Protein AF-A0A543JQ72-F1 (afdb_monomer_lite)

Organism: NCBI:txid571190

Foldseek 3Di:
DDPDPDPPDQDLVVLLVCLVVLNQADALVVLVVVLVVLVVVLVVLVVLVVVLVVLVVCPVVVDPPDDVVSVVVNVVSVVVCVVQVPPSVVSNVRSVSSSNSSVSNNVRDDDPDD

Sequence (114 aa):
MADGPTPERFAGDLVLGLAAKGWLVVEPEEAARVVAELERTLEAVRSRAHRIEVSRRLRDAAGDDIRPDVDRLVVDAVFDGQVMSGSWERALVELPKYIEAFRLAARNPPPREP

pLDDT: mean 74.08, std 17.16, range [39.53, 95.44]

Radius of gyration: 19.8 Å; chains: 1; bounding box: 52×39×56 Å

Secondary structure (DSSP, 8-state):
-----------HHHHHHHHHTT-----HHHHHHHHHHHHHHHHHHHHHHHHHHHHHHHHHHHTT---HHHHHHHHHHHHHHHTSTTHHHHHHHHHHHHHHHHHHHTTSPPP---

Structure (mmCIF, N/CA/C/O backbone):
data_AF-A0A543JQ72-F1
#
_entry.id   AF-A0A543JQ72-F1
#
loop_
_atom_site.group_PDB
_atom_site.id
_atom_site.type_symbol
_atom_site.label_atom_id
_atom_site.label_alt_id
_atom_site.label_comp_id
_atom_site.label_asym_id
_atom_site.label_entity_id
_atom_site.label_seq_id
_atom_site.pdbx_PDB_ins_code
_atom_site.Cartn_x
_atom_site.Cartn_y
_atom_site.Cartn_z
_atom_site.occupancy
_atom_site.B_iso_or_equiv
_atom_site.auth_seq_id
_atom_site.auth_comp_id
_atom_site.auth_asym_id
_atom_site.auth_atom_id
_atom_site.pdbx_PDB_model_num
ATOM 1 N N . MET A 1 1 ? 11.871 -32.912 7.145 1.00 45.19 1 MET A N 1
ATOM 2 C CA . MET A 1 1 ? 13.147 -32.357 6.643 1.00 45.19 1 MET A CA 1
ATOM 3 C C . MET A 1 1 ? 12.922 -32.052 5.164 1.00 45.19 1 MET A C 1
ATOM 5 O O . MET A 1 1 ? 12.729 -32.999 4.424 1.00 45.19 1 MET A O 1
ATOM 9 N N . ALA A 1 2 ? 12.771 -30.826 4.675 1.00 40.53 2 ALA A N 1
ATOM 10 C CA . ALA A 1 2 ? 13.193 -29.527 5.175 1.00 40.53 2 ALA A CA 1
ATOM 11 C C . ALA A 1 2 ? 12.075 -28.489 4.967 1.00 40.53 2 ALA A C 1
ATOM 13 O O . ALA A 1 2 ? 11.596 -28.317 3.850 1.00 40.53 2 ALA A O 1
ATOM 14 N N . ASP A 1 3 ? 11.687 -27.818 6.048 1.00 42.62 3 ASP A N 1
ATOM 15 C CA . ASP A 1 3 ? 10.903 -26.586 6.004 1.00 42.62 3 ASP A CA 1
ATOM 16 C C . ASP A 1 3 ? 11.938 -25.454 5.936 1.00 42.62 3 ASP A C 1
ATOM 18 O O . ASP A 1 3 ? 12.463 -24.992 6.949 1.00 42.62 3 ASP A O 1
ATOM 22 N N . GLY A 1 4 ? 12.402 -25.155 4.720 1.00 39.53 4 GLY A N 1
ATOM 23 C CA . GLY A 1 4 ? 13.237 -23.976 4.492 1.00 39.53 4 GLY A CA 1
ATOM 24 C C . GLY A 1 4 ? 12.381 -22.725 4.701 1.00 39.53 4 GLY A C 1
ATOM 25 O O . GLY A 1 4 ? 11.189 -22.784 4.402 1.00 39.53 4 GLY A O 1
ATOM 26 N N . PRO A 1 5 ? 12.937 -21.602 5.193 1.00 41.78 5 PRO A N 1
ATOM 27 C CA . PRO A 1 5 ? 12.162 -20.382 5.370 1.00 41.78 5 PRO A CA 1
ATOM 28 C C . PRO A 1 5 ? 11.560 -20.005 4.016 1.00 41.78 5 PRO A C 1
ATOM 30 O O . PRO A 1 5 ? 12.283 -19.655 3.081 1.00 41.78 5 PRO A O 1
ATOM 33 N N . THR A 1 6 ? 10.239 -20.147 3.875 1.00 51.41 6 THR A N 1
ATOM 34 C CA . THR A 1 6 ? 9.532 -19.650 2.697 1.00 51.41 6 THR A CA 1
ATOM 35 C C . THR A 1 6 ? 9.877 -18.171 2.590 1.00 51.41 6 THR A C 1
ATOM 37 O O . THR A 1 6 ? 9.630 -17.466 3.571 1.00 51.41 6 THR A O 1
ATOM 40 N N . PRO A 1 7 ? 10.461 -17.694 1.473 1.00 49.88 7 PRO A N 1
ATOM 41 C CA . PRO A 1 7 ? 10.790 -16.282 1.322 1.00 49.88 7 PRO A CA 1
ATOM 42 C C . PRO A 1 7 ? 9.521 -15.498 1.627 1.00 49.88 7 PRO A C 1
ATOM 44 O O . PRO A 1 7 ? 8.496 -15.763 0.992 1.00 49.88 7 PRO A O 1
ATOM 47 N N . GLU A 1 8 ? 9.573 -14.657 2.664 1.00 55.47 8 GLU A N 1
ATOM 48 C CA . GLU A 1 8 ? 8.417 -13.991 3.264 1.00 55.47 8 GLU A CA 1
ATOM 49 C C . GLU A 1 8 ? 7.534 -13.418 2.158 1.00 55.47 8 GLU A C 1
ATOM 51 O O . GLU A 1 8 ? 7.875 -12.465 1.455 1.00 55.47 8 GLU A O 1
ATOM 56 N N . ARG A 1 9 ? 6.423 -14.108 1.897 1.00 63.62 9 ARG A N 1
ATOM 57 C CA . ARG A 1 9 ? 5.566 -13.798 0.762 1.00 63.62 9 ARG A CA 1
ATOM 58 C C . ARG A 1 9 ? 4.782 -12.554 1.139 1.00 63.62 9 ARG A C 1
ATOM 60 O O . ARG A 1 9 ? 4.103 -12.551 2.162 1.00 63.62 9 ARG A O 1
ATOM 67 N N . PHE A 1 10 ? 4.816 -11.535 0.285 1.00 63.72 10 PHE A N 1
ATOM 68 C CA . PHE A 1 10 ? 3.885 -10.421 0.410 1.00 63.72 10 PHE A CA 1
ATOM 69 C C . PHE A 1 10 ? 2.440 -10.946 0.484 1.00 63.72 10 PHE A C 1
ATOM 71 O O . PHE A 1 10 ? 2.029 -11.785 -0.328 1.00 63.72 10 PHE A O 1
ATOM 78 N N . ALA A 1 11 ? 1.715 -10.455 1.483 1.00 82.38 11 ALA A N 1
ATOM 79 C CA . ALA A 1 11 ? 0.388 -10.877 1.918 1.00 82.38 11 ALA A CA 1
ATOM 80 C C . ALA A 1 11 ? -0.559 -9.670 2.068 1.00 82.38 11 ALA A C 1
ATOM 82 O O . ALA A 1 11 ? -1.429 -9.657 2.940 1.00 82.38 11 ALA A O 1
ATOM 83 N N . GLY A 1 12 ? -0.393 -8.638 1.238 1.00 82.06 12 GLY A N 1
ATOM 84 C CA . GLY A 1 12 ? -1.172 -7.405 1.302 1.00 82.06 12 GLY A CA 1
ATOM 85 C C . GLY A 1 12 ? -2.673 -7.647 1.161 1.00 82.06 12 GLY A C 1
ATOM 86 O O . GLY A 1 12 ? -3.446 -7.047 1.898 1.00 82.06 12 GLY A O 1
ATOM 87 N N . ASP A 1 13 ? -3.094 -8.585 0.305 1.00 86.94 13 ASP A N 1
ATOM 88 C CA . ASP A 1 13 ? -4.517 -8.935 0.146 1.00 86.94 13 ASP A CA 1
ATOM 89 C C . ASP A 1 13 ? -5.120 -9.542 1.421 1.00 86.94 13 ASP A C 1
ATOM 91 O O . ASP A 1 13 ? -6.268 -9.257 1.769 1.00 86.94 13 ASP A O 1
ATOM 95 N N . LEU A 1 14 ? -4.341 -10.348 2.153 1.00 87.62 14 LEU A N 1
ATOM 96 C CA . LEU A 1 14 ? -4.774 -10.915 3.428 1.00 87.62 14 LEU A CA 1
ATOM 97 C C . LEU A 1 14 ? -4.933 -9.810 4.473 1.00 87.62 14 LEU A C 1
ATOM 99 O O . LEU A 1 14 ? -5.987 -9.707 5.097 1.00 87.62 14 LEU A O 1
ATOM 103 N N . VAL A 1 15 ? -3.905 -8.977 4.650 1.00 86.44 15 VAL A N 1
ATOM 104 C CA . VAL A 1 15 ? -3.904 -7.923 5.676 1.00 86.44 15 VAL A CA 1
ATOM 105 C C . VAL A 1 15 ? -4.992 -6.885 5.393 1.00 86.44 15 VAL A C 1
ATOM 107 O O . VAL A 1 15 ? -5.742 -6.518 6.298 1.00 86.44 15 VAL A O 1
ATOM 110 N N . LEU A 1 16 ? -5.162 -6.491 4.130 1.00 88.62 16 LEU A N 1
ATOM 111 C CA . LEU A 1 16 ? -6.252 -5.618 3.703 1.00 88.62 16 LEU A CA 1
ATOM 112 C C . LEU A 1 16 ? -7.623 -6.257 3.949 1.00 88.62 16 LEU A C 1
ATOM 114 O O . LEU A 1 16 ? -8.525 -5.596 4.461 1.00 88.62 16 LEU A O 1
ATOM 118 N N . GLY A 1 17 ? -7.774 -7.549 3.649 1.00 87.19 17 GLY A N 1
ATOM 119 C CA . GLY A 1 17 ? -9.003 -8.293 3.914 1.00 87.19 17 GLY A CA 1
ATOM 120 C C . GLY A 1 17 ? -9.356 -8.371 5.402 1.00 87.19 17 GLY A C 1
ATOM 121 O O . GLY A 1 17 ? -10.530 -8.261 5.753 1.00 87.19 17 GLY A O 1
ATOM 122 N N . LEU A 1 18 ? -8.365 -8.524 6.285 1.00 88.75 18 LEU A N 1
ATOM 123 C CA . LEU A 1 18 ? -8.567 -8.502 7.739 1.00 88.75 18 LEU A CA 1
ATOM 124 C C . LEU A 1 18 ? -8.999 -7.115 8.226 1.00 88.75 18 LEU A C 1
ATOM 126 O O . LEU A 1 18 ? -9.958 -7.006 8.991 1.00 88.75 18 LEU A O 1
ATOM 130 N N . ALA A 1 19 ? -8.343 -6.058 7.746 1.00 89.88 19 ALA A N 1
ATOM 131 C CA . ALA A 1 19 ? -8.692 -4.683 8.091 1.00 89.88 19 ALA A CA 1
ATOM 132 C C . ALA A 1 19 ? -10.099 -4.305 7.617 1.00 89.88 19 ALA A C 1
ATOM 134 O O . ALA A 1 19 ? -10.876 -3.748 8.390 1.00 89.88 19 ALA A O 1
ATOM 135 N N . ALA A 1 20 ? -10.459 -4.676 6.386 1.00 89.19 20 ALA A N 1
ATOM 136 C CA . ALA A 1 20 ? -11.785 -4.435 5.824 1.00 89.19 20 ALA A CA 1
ATOM 137 C C . ALA A 1 20 ? -12.902 -5.169 6.585 1.00 89.19 20 ALA A C 1
ATOM 139 O O . ALA A 1 20 ? -14.025 -4.678 6.656 1.00 89.19 20 ALA A O 1
ATOM 140 N N . LYS A 1 21 ? -12.602 -6.333 7.177 1.00 90.31 21 LYS A N 1
ATOM 141 C CA . LYS A 1 21 ? -13.543 -7.104 8.008 1.00 90.31 21 LYS A CA 1
ATOM 142 C C . LYS A 1 21 ? -13.645 -6.606 9.453 1.00 90.31 21 LYS A C 1
ATOM 144 O O . LYS A 1 21 ? -14.414 -7.176 10.222 1.00 90.31 21 LYS A O 1
ATOM 149 N N . GLY A 1 22 ? -12.870 -5.594 9.844 1.00 88.00 22 GLY A N 1
ATOM 150 C CA . GLY A 1 22 ? -12.804 -5.149 11.238 1.00 88.00 22 GLY A CA 1
ATOM 151 C C . GLY A 1 22 ? -12.003 -6.080 12.153 1.00 88.00 22 GLY A C 1
ATOM 152 O O . GLY A 1 22 ? -12.052 -5.925 13.366 1.00 88.00 22 GLY A O 1
ATOM 153 N N . TRP A 1 23 ? -11.296 -7.070 11.599 1.00 89.50 23 TRP A N 1
ATOM 154 C CA . TRP A 1 23 ? -10.542 -8.069 12.372 1.00 89.50 23 TRP A CA 1
ATOM 155 C C . TRP A 1 23 ? -9.108 -7.637 12.666 1.00 89.50 23 TRP A C 1
ATOM 157 O O . TRP A 1 23 ? -8.452 -8.225 13.520 1.00 89.50 23 TRP A O 1
ATOM 167 N N . LEU A 1 24 ? -8.625 -6.614 11.962 1.00 86.31 24 LEU A N 1
ATOM 168 C CA . LEU A 1 24 ? -7.391 -5.923 12.296 1.00 86.31 24 LEU A CA 1
ATOM 169 C C . LEU A 1 24 ? -7.750 -4.601 12.973 1.00 86.31 24 LEU A C 1
ATOM 171 O O . LEU A 1 24 ? -8.348 -3.728 12.342 1.00 86.31 24 LEU A O 1
ATOM 175 N N . VAL A 1 25 ? -7.380 -4.469 14.242 1.00 88.94 25 VAL A N 1
ATOM 176 C CA . VAL A 1 25 ? -7.504 -3.237 15.027 1.00 88.94 25 VAL A CA 1
ATOM 177 C C . VAL A 1 25 ? -6.103 -2.836 15.452 1.00 88.94 25 VAL A C 1
ATOM 179 O O . VAL A 1 25 ? -5.356 -3.659 15.980 1.00 88.94 25 VAL A O 1
ATOM 182 N N . VAL A 1 26 ? -5.734 -1.591 15.176 1.00 87.38 26 VAL A N 1
ATOM 183 C CA . VAL A 1 26 ? -4.422 -1.036 15.511 1.00 87.38 26 VAL A CA 1
ATOM 184 C C . VAL A 1 26 ? -4.648 0.345 16.102 1.00 87.38 26 VAL A C 1
ATOM 186 O O . VAL A 1 26 ? -5.480 1.097 15.596 1.00 87.38 26 VAL A O 1
ATOM 189 N N . GLU A 1 27 ? -3.900 0.682 17.151 1.00 90.75 27 GLU A N 1
ATOM 190 C CA . GLU A 1 27 ? -3.949 2.016 17.745 1.00 90.75 27 GLU A CA 1
ATOM 191 C C . GLU A 1 27 ? -3.652 3.097 16.690 1.00 90.75 27 GLU A C 1
ATOM 193 O O . GLU A 1 27 ? -2.698 2.940 15.917 1.00 90.75 27 GLU A O 1
ATOM 198 N N . PRO A 1 28 ? -4.416 4.206 16.637 1.00 89.44 28 PRO A N 1
ATOM 199 C CA . PRO A 1 28 ? -4.268 5.207 15.581 1.00 89.44 28 PRO A CA 1
ATOM 200 C C . PRO A 1 28 ? -2.853 5.781 15.460 1.00 89.44 28 PRO A C 1
ATOM 202 O O . PRO A 1 28 ? -2.369 6.005 14.350 1.00 89.44 28 PRO A O 1
ATOM 205 N N . GLU A 1 29 ? -2.171 5.993 16.588 1.00 90.50 29 GLU A N 1
ATOM 206 C CA . GLU A 1 29 ? -0.795 6.497 16.604 1.00 90.50 29 GLU A CA 1
ATOM 207 C C . GLU A 1 29 ? 0.203 5.488 16.033 1.00 90.50 29 GLU A C 1
ATOM 209 O O . GLU A 1 29 ? 1.119 5.869 15.304 1.00 90.50 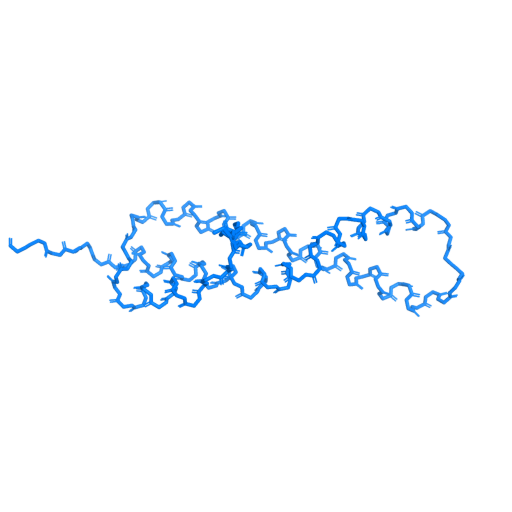29 GLU A O 1
ATOM 214 N N . GLU A 1 30 ? 0.021 4.205 16.340 1.00 89.62 30 GLU A N 1
ATOM 215 C CA . GLU A 1 30 ? 0.882 3.134 15.843 1.00 89.62 30 GLU A CA 1
ATOM 216 C C . GLU A 1 30 ? 0.658 2.924 14.344 1.00 89.62 30 GLU A C 1
ATOM 218 O O . GLU A 1 30 ? 1.605 2.894 13.559 1.00 89.62 30 GLU A O 1
ATOM 223 N N . ALA A 1 31 ? -0.605 2.905 13.912 1.00 89.94 31 ALA A N 1
ATOM 224 C CA . ALA A 1 31 ? -0.954 2.830 12.502 1.00 89.94 31 ALA A CA 1
ATOM 225 C C . ALA A 1 31 ? -0.374 4.010 11.707 1.00 89.94 31 ALA A C 1
ATOM 227 O O . ALA A 1 31 ? 0.136 3.810 10.606 1.00 89.94 31 ALA A O 1
ATOM 228 N N . ALA A 1 32 ? -0.392 5.227 12.260 1.00 91.00 32 ALA A N 1
ATOM 229 C CA . ALA A 1 32 ? 0.199 6.397 11.615 1.00 91.00 32 ALA A CA 1
ATOM 230 C C . ALA A 1 32 ? 1.723 6.271 11.445 1.00 91.00 32 ALA A C 1
ATOM 232 O O . ALA A 1 32 ? 2.250 6.626 10.388 1.00 91.00 32 ALA A O 1
ATOM 233 N N . ARG A 1 33 ? 2.435 5.733 12.448 1.00 91.75 33 ARG A N 1
ATOM 234 C CA . ARG A 1 33 ? 3.884 5.480 12.356 1.00 91.75 33 ARG A CA 1
ATOM 235 C C . ARG A 1 33 ? 4.200 4.461 11.267 1.00 91.75 33 AR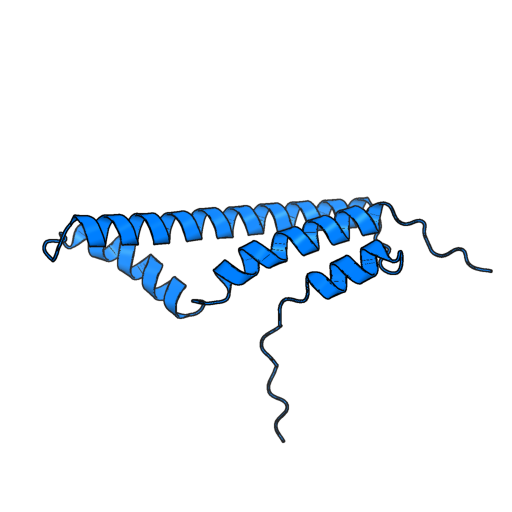G A C 1
ATOM 237 O O . ARG A 1 33 ? 5.034 4.741 10.407 1.00 91.75 33 ARG A O 1
ATOM 244 N N . VAL A 1 34 ? 3.494 3.329 11.268 1.00 89.06 34 VAL A N 1
ATOM 245 C CA . VAL A 1 34 ? 3.696 2.260 10.280 1.00 89.06 34 VAL A CA 1
ATOM 246 C C . VAL A 1 34 ? 3.372 2.752 8.869 1.00 89.06 34 VAL A C 1
ATOM 248 O O . VAL A 1 34 ? 4.139 2.511 7.940 1.00 89.06 34 VAL A O 1
ATOM 251 N N . VAL A 1 35 ? 2.282 3.505 8.690 1.00 90.81 35 VAL A N 1
ATOM 252 C CA . VAL A 1 35 ? 1.937 4.108 7.392 1.00 90.81 35 VAL A CA 1
ATOM 253 C C . VAL A 1 35 ? 3.049 5.037 6.903 1.00 90.81 35 VAL A C 1
ATOM 255 O O . VAL A 1 35 ? 3.457 4.918 5.750 1.00 90.81 35 VAL A O 1
ATOM 258 N N . ALA A 1 36 ? 3.586 5.906 7.763 1.00 93.12 36 ALA A N 1
ATOM 259 C CA . ALA A 1 36 ? 4.663 6.817 7.379 1.00 93.12 36 ALA A CA 1
ATOM 260 C C . ALA A 1 36 ? 5.938 6.068 6.944 1.00 93.12 36 ALA A C 1
ATOM 262 O O . ALA A 1 36 ? 6.630 6.494 6.017 1.00 93.12 36 ALA A O 1
ATOM 263 N N . GLU A 1 37 ? 6.259 4.946 7.586 1.00 88.38 37 GLU A N 1
ATOM 264 C CA . GLU A 1 37 ? 7.397 4.105 7.209 1.00 88.38 37 GLU A CA 1
ATOM 265 C C . GLU A 1 37 ? 7.165 3.370 5.878 1.00 88.38 37 GLU A C 1
ATOM 267 O O . GLU A 1 37 ? 8.043 3.359 5.006 1.00 88.38 37 GLU A O 1
ATOM 272 N N . LEU A 1 38 ? 5.964 2.825 5.673 1.00 87.56 38 LEU A N 1
ATOM 273 C CA . LEU A 1 38 ? 5.573 2.172 4.423 1.00 87.56 38 LEU A CA 1
ATOM 274 C C . LEU A 1 38 ? 5.561 3.154 3.245 1.00 87.56 38 LEU A C 1
ATOM 276 O O . LEU A 1 38 ? 6.005 2.802 2.153 1.00 87.56 38 LEU A O 1
ATOM 280 N N . GLU A 1 39 ? 5.112 4.393 3.454 1.00 92.12 39 GLU A N 1
ATOM 281 C CA . GLU A 1 39 ? 5.141 5.453 2.440 1.00 92.12 39 GLU A CA 1
ATOM 282 C C . GLU A 1 39 ? 6.577 5.828 2.050 1.00 92.12 39 GLU A C 1
ATOM 284 O O . GLU A 1 39 ? 6.889 5.908 0.860 1.00 92.12 39 GLU A O 1
ATOM 289 N N . ARG A 1 40 ? 7.483 5.978 3.029 1.00 87.00 40 ARG A N 1
ATOM 290 C CA . ARG A 1 40 ? 8.917 6.201 2.759 1.00 87.00 40 ARG A CA 1
ATOM 291 C C . ARG A 1 40 ? 9.531 5.044 1.980 1.00 87.00 40 ARG A C 1
ATOM 293 O O . ARG A 1 40 ? 10.296 5.265 1.043 1.00 87.00 40 ARG A O 1
ATOM 300 N N . THR A 1 41 ? 9.178 3.817 2.352 1.00 86.75 41 THR A N 1
ATOM 301 C CA . THR A 1 41 ? 9.655 2.609 1.673 1.00 86.75 41 THR A CA 1
ATOM 302 C C . THR A 1 41 ? 9.150 2.562 0.233 1.00 86.75 41 THR A C 1
ATOM 304 O O . THR A 1 41 ? 9.931 2.324 -0.686 1.00 86.75 41 THR A O 1
ATOM 307 N N . LEU A 1 42 ? 7.869 2.859 0.008 1.00 86.75 42 LEU A N 1
ATOM 308 C CA . LEU A 1 42 ? 7.276 2.907 -1.325 1.00 86.75 42 LEU A CA 1
ATOM 309 C C . LEU A 1 42 ? 7.959 3.954 -2.211 1.00 86.75 42 LEU A C 1
ATOM 311 O O . LEU A 1 42 ? 8.226 3.678 -3.380 1.00 86.75 42 LEU A O 1
ATOM 315 N N . GLU A 1 43 ? 8.289 5.123 -1.666 1.00 88.75 43 GLU A N 1
ATOM 316 C CA . GLU A 1 43 ? 9.004 6.160 -2.413 1.00 88.75 43 GLU A CA 1
ATOM 317 C C . GLU A 1 43 ? 10.427 5.722 -2.788 1.00 88.75 43 GLU A C 1
ATOM 319 O O . GLU A 1 43 ? 10.850 5.883 -3.936 1.00 88.75 43 GLU A O 1
ATOM 324 N N . ALA A 1 44 ? 11.146 5.072 -1.869 1.00 85.62 44 ALA A N 1
ATOM 325 C CA . ALA A 1 44 ? 12.461 4.505 -2.161 1.00 85.62 44 ALA A CA 1
ATOM 326 C C . ALA A 1 44 ? 12.395 3.440 -3.274 1.00 85.62 44 ALA A C 1
ATOM 328 O O . ALA A 1 44 ? 13.208 3.453 -4.204 1.00 85.62 44 ALA A O 1
ATOM 329 N N . VAL A 1 45 ? 11.391 2.557 -3.224 1.00 84.94 45 VAL A N 1
ATOM 330 C CA . VAL A 1 45 ? 11.139 1.532 -4.251 1.00 84.94 45 VAL A CA 1
ATOM 331 C C . VAL A 1 45 ? 10.822 2.181 -5.605 1.00 84.94 45 VAL A C 1
ATOM 333 O O . VAL A 1 45 ? 11.394 1.777 -6.618 1.00 84.94 45 VAL A O 1
ATOM 336 N N . ARG A 1 46 ? 9.970 3.215 -5.642 1.00 86.81 46 ARG A N 1
ATOM 337 C CA . ARG A 1 46 ? 9.623 3.959 -6.869 1.00 86.81 46 ARG A CA 1
ATOM 338 C C . ARG A 1 46 ? 10.826 4.659 -7.486 1.00 86.81 46 ARG A C 1
ATOM 340 O O . ARG A 1 46 ? 11.063 4.512 -8.684 1.00 86.81 46 ARG A O 1
ATOM 347 N N . SER A 1 47 ? 11.602 5.376 -6.676 1.00 85.50 47 SER A N 1
ATOM 348 C CA . SER A 1 47 ? 12.816 6.067 -7.119 1.00 85.50 47 SER A CA 1
ATOM 349 C C . SER A 1 47 ? 13.811 5.089 -7.745 1.00 85.50 47 SER A C 1
ATOM 351 O O . SER A 1 47 ? 14.352 5.323 -8.829 1.00 85.50 47 SER A O 1
ATOM 353 N N . ARG A 1 48 ? 13.990 3.925 -7.115 1.00 82.19 48 ARG A N 1
ATOM 354 C CA . ARG A 1 48 ? 14.868 2.881 -7.635 1.00 82.19 48 ARG A CA 1
ATOM 355 C C . ARG A 1 48 ? 14.351 2.258 -8.931 1.00 82.19 48 ARG A C 1
ATOM 357 O O . ARG A 1 48 ? 15.131 2.115 -9.871 1.00 82.19 48 ARG A O 1
ATOM 364 N N . ALA A 1 49 ? 13.060 1.939 -9.011 1.00 82.50 49 ALA A N 1
ATOM 365 C CA . ALA A 1 49 ? 12.446 1.432 -10.237 1.00 82.50 49 ALA A CA 1
ATOM 366 C C . ALA A 1 49 ? 12.596 2.431 -11.398 1.00 82.50 49 ALA A C 1
ATOM 368 O O . ALA A 1 49 ? 12.955 2.045 -12.509 1.00 82.50 49 ALA A O 1
ATOM 369 N N . HIS A 1 50 ? 12.415 3.726 -11.122 1.00 81.19 50 HIS A N 1
ATOM 370 C CA . HIS A 1 50 ? 12.595 4.783 -12.112 1.00 81.19 50 HIS A CA 1
ATOM 371 C C . HIS A 1 50 ? 14.037 4.858 -12.631 1.00 81.19 50 HIS A C 1
ATOM 373 O O . HIS A 1 50 ? 14.247 4.935 -13.838 1.00 81.19 50 HIS A O 1
ATOM 379 N N . ARG A 1 51 ? 15.040 4.771 -11.745 1.00 81.75 51 ARG A N 1
ATOM 380 C CA . ARG A 1 51 ? 16.458 4.752 -12.145 1.00 81.75 51 ARG A CA 1
ATOM 381 C C . ARG A 1 51 ? 16.784 3.574 -13.062 1.00 81.75 51 ARG A C 1
ATOM 383 O O . ARG A 1 51 ? 17.439 3.774 -14.078 1.00 81.75 51 ARG A O 1
ATOM 390 N N . ILE A 1 52 ? 16.307 2.375 -12.723 1.00 79.44 52 ILE A N 1
ATOM 391 C CA . ILE A 1 52 ? 16.524 1.166 -13.532 1.00 79.44 52 ILE A CA 1
ATOM 392 C C . ILE A 1 52 ? 15.904 1.332 -14.925 1.00 79.44 52 ILE A C 1
ATOM 394 O O . ILE A 1 52 ? 16.556 1.045 -15.929 1.00 79.44 52 ILE A O 1
ATOM 398 N N . GLU A 1 53 ? 14.673 1.838 -14.995 1.00 79.88 53 GLU A N 1
ATOM 399 C CA . GLU A 1 53 ? 13.972 2.074 -16.259 1.00 79.88 53 GLU A CA 1
ATOM 400 C C . GLU A 1 53 ? 14.675 3.134 -17.124 1.00 79.88 53 GLU A C 1
ATOM 402 O O . GLU A 1 53 ? 14.845 2.941 -18.327 1.00 79.88 53 GLU A O 1
ATOM 407 N N . VAL A 1 54 ? 15.147 4.233 -16.525 1.00 80.69 54 VAL A N 1
ATOM 408 C CA . VAL A 1 54 ? 15.922 5.261 -17.239 1.00 80.69 54 VAL A CA 1
ATOM 409 C C .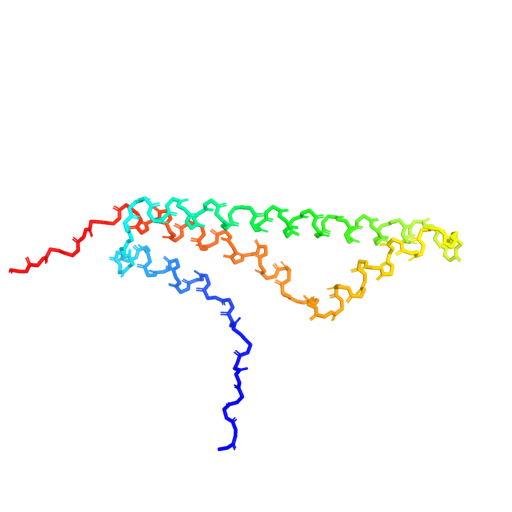 VAL A 1 54 ? 17.223 4.678 -17.788 1.00 80.69 54 VAL A C 1
ATOM 411 O O . VAL A 1 54 ? 17.533 4.881 -18.961 1.00 80.69 54 VAL A O 1
ATOM 414 N N . SER A 1 55 ? 17.963 3.908 -16.986 1.00 74.81 55 SER A N 1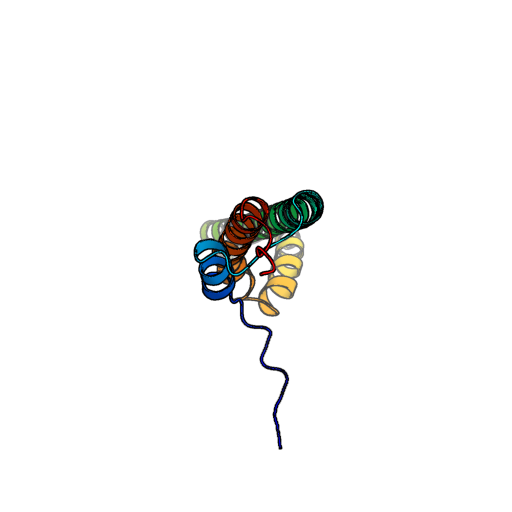
ATOM 415 C CA . SER A 1 55 ? 19.184 3.234 -17.439 1.00 74.81 55 SER A CA 1
ATOM 416 C C . SER A 1 55 ? 18.919 2.253 -18.584 1.00 74.81 55 SER A C 1
ATOM 418 O O . SER A 1 55 ? 19.700 2.213 -19.534 1.00 74.81 55 SER A O 1
ATOM 420 N N . ARG A 1 56 ? 17.812 1.497 -18.534 1.00 75.31 56 ARG A N 1
ATOM 421 C CA . ARG A 1 56 ? 17.395 0.608 -19.629 1.00 75.31 56 ARG A CA 1
ATOM 422 C C . ARG A 1 56 ? 17.141 1.401 -20.913 1.00 75.31 56 ARG A C 1
ATOM 424 O O . ARG A 1 56 ? 17.743 1.090 -21.932 1.00 75.31 56 ARG A O 1
ATOM 431 N N . ARG A 1 57 ? 16.340 2.470 -20.853 1.00 74.12 57 ARG A N 1
ATOM 432 C CA . ARG A 1 57 ? 16.037 3.310 -22.028 1.00 74.12 57 ARG A CA 1
ATOM 433 C C . ARG A 1 57 ? 17.277 3.948 -22.640 1.00 74.12 57 ARG A C 1
ATOM 435 O O . ARG A 1 57 ? 17.382 4.020 -23.858 1.00 74.12 57 ARG A O 1
ATOM 442 N N . LEU A 1 58 ? 18.207 4.412 -21.806 1.00 76.88 58 LEU A N 1
ATOM 443 C CA . LEU A 1 58 ? 19.472 4.970 -22.282 1.00 76.88 58 LEU A CA 1
ATOM 444 C C . LEU A 1 58 ? 20.313 3.910 -22.998 1.00 76.88 58 LEU A C 1
ATOM 446 O O . LEU A 1 58 ? 20.884 4.213 -24.038 1.00 76.88 58 LEU A O 1
ATOM 450 N N . ARG A 1 59 ? 20.347 2.670 -22.492 1.00 69.19 59 ARG A N 1
ATOM 451 C CA . ARG A 1 59 ? 21.028 1.558 -23.167 1.00 69.19 59 ARG A CA 1
ATOM 452 C C . ARG A 1 59 ? 20.400 1.240 -24.521 1.00 69.19 59 ARG A C 1
ATOM 454 O O . ARG A 1 59 ? 21.123 1.116 -25.506 1.00 69.19 59 ARG A O 1
ATOM 461 N N . ASP A 1 60 ? 19.075 1.153 -24.564 1.00 74.50 60 ASP A N 1
ATOM 462 C CA . ASP A 1 60 ? 18.329 0.844 -25.786 1.00 74.50 60 ASP A CA 1
ATOM 463 C C . ASP A 1 60 ? 18.491 1.948 -26.847 1.00 74.50 60 ASP A C 1
ATOM 465 O O . ASP A 1 60 ? 18.543 1.660 -28.040 1.00 74.50 60 ASP A O 1
ATOM 469 N N . ALA A 1 61 ? 18.612 3.210 -26.419 1.00 73.00 61 ALA A N 1
ATOM 470 C CA . ALA A 1 61 ? 18.830 4.354 -27.303 1.00 73.00 61 ALA A CA 1
ATOM 471 C C . ALA A 1 61 ? 20.294 4.529 -27.749 1.00 73.00 61 ALA A C 1
ATOM 473 O O . ALA A 1 61 ? 20.529 5.076 -28.825 1.00 73.00 61 ALA A O 1
ATOM 474 N N . ALA A 1 62 ? 21.267 4.111 -26.931 1.00 64.25 62 ALA A N 1
ATOM 475 C CA . ALA A 1 62 ? 22.689 4.334 -27.191 1.00 64.25 62 ALA A CA 1
ATOM 476 C C . ALA A 1 62 ? 23.323 3.303 -28.136 1.00 64.25 62 ALA A C 1
ATOM 478 O O . ALA A 1 62 ? 24.305 3.652 -28.774 1.00 64.25 62 ALA A O 1
ATOM 479 N N . GLY A 1 63 ? 22.778 2.083 -28.242 1.00 58.47 63 GLY A N 1
ATOM 480 C CA . GLY A 1 63 ? 23.228 1.038 -29.177 1.00 58.47 63 GLY A CA 1
ATOM 481 C C . GLY A 1 63 ? 24.738 0.744 -29.155 1.00 58.47 63 GLY A C 1
ATOM 482 O O . GLY A 1 63 ? 25.485 1.399 -29.859 1.00 58.47 63 GLY A O 1
ATOM 483 N N . ASP A 1 64 ? 25.174 -0.266 -28.392 1.00 55.53 64 ASP A N 1
ATOM 484 C CA . ASP A 1 64 ? 26.545 -0.841 -28.285 1.00 55.53 64 ASP A CA 1
ATOM 485 C C . ASP A 1 64 ? 27.755 0.115 -28.107 1.00 55.53 64 ASP A C 1
ATOM 487 O O . ASP A 1 64 ? 28.870 -0.347 -27.889 1.00 55.53 64 ASP A O 1
ATOM 491 N N . ASP A 1 65 ? 27.557 1.435 -28.104 1.00 54.94 65 ASP A N 1
ATOM 492 C CA . ASP A 1 65 ? 28.608 2.452 -27.977 1.00 54.94 65 ASP A CA 1
ATOM 493 C C . ASP A 1 65 ? 28.439 3.249 -26.668 1.00 54.94 65 ASP A C 1
ATOM 495 O O . ASP A 1 65 ? 28.254 4.469 -26.641 1.00 54.94 65 ASP A O 1
ATOM 499 N N . ILE A 1 66 ? 28.418 2.537 -25.533 1.00 54.25 66 ILE A N 1
ATOM 500 C CA . ILE A 1 66 ? 28.299 3.159 -24.205 1.00 54.25 66 ILE A CA 1
ATOM 501 C C . ILE A 1 66 ? 29.687 3.416 -23.619 1.00 54.25 66 ILE A C 1
ATOM 503 O O . ILE A 1 66 ? 30.463 2.495 -23.372 1.00 54.25 66 ILE A O 1
ATOM 507 N N . ARG A 1 67 ? 29.982 4.694 -23.344 1.00 51.59 67 ARG A N 1
ATOM 508 C CA . ARG A 1 67 ? 31.216 5.120 -22.671 1.00 51.59 67 ARG A CA 1
ATOM 509 C C . ARG A 1 67 ? 31.329 4.523 -21.247 1.00 51.59 67 ARG A C 1
ATOM 511 O O . ARG A 1 67 ? 30.331 4.487 -20.521 1.00 51.59 67 ARG A O 1
ATOM 518 N N . PRO A 1 68 ? 32.536 4.109 -20.809 1.00 52.12 68 PRO A N 1
ATOM 519 C CA . PRO A 1 68 ? 32.770 3.326 -19.581 1.00 52.12 68 PRO A CA 1
ATOM 520 C C . PRO A 1 68 ? 32.395 4.036 -18.265 1.00 52.12 68 PRO A C 1
ATOM 522 O O . PRO A 1 68 ? 32.233 3.406 -17.221 1.00 52.12 68 PRO A O 1
ATOM 525 N N . ASP A 1 69 ? 32.230 5.352 -18.294 1.00 53.62 69 ASP A N 1
ATOM 526 C CA . ASP A 1 69 ? 31.773 6.196 -17.191 1.00 53.62 69 ASP A CA 1
ATOM 527 C C . ASP A 1 69 ? 30.269 6.038 -16.886 1.00 53.62 69 ASP A C 1
ATOM 529 O O . ASP A 1 69 ? 29.864 6.173 -15.730 1.00 53.62 69 ASP A O 1
ATOM 533 N N . VAL A 1 70 ? 29.453 5.648 -17.873 1.00 52.31 70 VAL A N 1
ATOM 534 C CA . VAL A 1 70 ? 28.044 5.251 -17.671 1.00 52.31 70 VAL A CA 1
ATOM 535 C C . VAL A 1 70 ? 27.952 3.818 -17.130 1.00 52.31 70 VAL A C 1
ATOM 537 O O . VAL A 1 70 ? 27.038 3.493 -16.370 1.00 52.31 70 VAL A O 1
ATOM 540 N N . ASP A 1 71 ? 28.941 2.983 -17.448 1.00 49.28 71 ASP A N 1
ATOM 541 C CA . ASP A 1 71 ? 28.972 1.563 -17.097 1.00 49.28 71 ASP A CA 1
ATOM 542 C C . ASP A 1 71 ? 29.053 1.345 -15.574 1.00 49.28 71 ASP A C 1
ATOM 544 O O . ASP A 1 71 ? 28.327 0.526 -15.019 1.00 49.28 71 ASP A O 1
ATOM 548 N N . ARG A 1 72 ? 29.811 2.174 -14.840 1.00 50.38 72 ARG A N 1
ATOM 549 C CA . ARG A 1 72 ? 29.880 2.090 -13.364 1.00 50.38 72 ARG A CA 1
ATOM 550 C C . ARG A 1 72 ? 28.558 2.393 -12.652 1.00 50.38 72 ARG A C 1
ATOM 552 O O . ARG A 1 72 ? 28.220 1.700 -11.699 1.00 50.38 72 ARG A O 1
ATOM 559 N N . LEU A 1 73 ? 27.791 3.387 -13.111 1.00 50.62 73 LEU A N 1
ATOM 560 C CA . LEU A 1 73 ? 26.502 3.732 -12.489 1.00 50.62 73 LEU A CA 1
ATOM 561 C C . LEU A 1 73 ? 25.426 2.661 -12.761 1.00 50.62 73 LEU A C 1
ATOM 563 O O . LEU A 1 73 ? 24.484 2.498 -11.984 1.00 50.62 73 LEU A O 1
ATOM 567 N N . VAL A 1 74 ? 25.567 1.950 -13.883 1.00 51.34 74 VAL A N 1
ATOM 568 C CA . VAL A 1 74 ? 24.674 0.878 -14.337 1.00 51.34 74 VAL A CA 1
ATOM 569 C C . VAL A 1 74 ? 25.009 -0.446 -13.652 1.00 51.34 74 VAL A C 1
ATOM 571 O O . VAL A 1 74 ? 24.094 -1.162 -13.255 1.00 51.34 74 VAL A O 1
ATOM 574 N N . VAL A 1 75 ? 26.292 -0.751 -13.456 1.00 51.34 75 VAL A N 1
ATOM 575 C CA . VAL A 1 75 ? 26.764 -1.950 -12.753 1.00 51.34 75 VAL A CA 1
ATOM 576 C C . VAL A 1 75 ? 26.258 -1.963 -11.306 1.00 51.34 75 VAL A C 1
ATOM 578 O O . VAL A 1 75 ? 25.617 -2.937 -10.919 1.00 51.34 75 VAL A O 1
ATOM 581 N N . ASP A 1 76 ? 26.384 -0.869 -10.550 1.00 50.12 76 ASP A N 1
ATOM 582 C CA . ASP A 1 76 ? 25.869 -0.818 -9.167 1.00 50.12 76 ASP A CA 1
ATOM 583 C C . ASP A 1 76 ? 24.336 -1.002 -9.103 1.00 50.12 76 ASP A C 1
ATOM 585 O O . ASP A 1 76 ? 23.805 -1.676 -8.218 1.00 50.12 76 ASP A O 1
ATOM 589 N N . ALA A 1 77 ? 23.597 -0.482 -10.091 1.00 52.91 77 ALA A N 1
ATOM 590 C CA . ALA A 1 77 ? 22.144 -0.651 -10.173 1.00 52.91 77 ALA A CA 1
ATOM 591 C C . ALA A 1 77 ? 21.717 -2.079 -10.574 1.00 52.91 77 ALA A C 1
ATOM 593 O O . ALA A 1 77 ? 20.687 -2.570 -10.099 1.00 52.91 77 ALA A O 1
ATOM 594 N N . VAL A 1 78 ? 22.495 -2.745 -11.436 1.00 52.53 78 VAL A N 1
ATOM 595 C CA . VAL A 1 78 ? 22.246 -4.114 -11.918 1.00 52.53 78 VAL A CA 1
ATOM 596 C C . VAL A 1 78 ? 22.643 -5.155 -10.872 1.00 52.53 78 VAL A C 1
ATOM 598 O O . VAL A 1 78 ? 21.888 -6.106 -10.684 1.00 52.53 78 VAL A O 1
ATOM 601 N N . PHE A 1 79 ? 23.745 -4.967 -10.139 1.00 49.53 79 PHE A N 1
ATOM 602 C CA . PHE A 1 79 ? 24.169 -5.905 -9.091 1.00 49.53 79 PHE A CA 1
ATOM 603 C C . PHE A 1 79 ? 23.216 -5.903 -7.887 1.00 49.53 79 PHE A C 1
ATOM 605 O O . PHE A 1 79 ? 22.835 -6.973 -7.415 1.00 49.53 79 PHE A O 1
ATOM 612 N N . ASP A 1 80 ? 22.698 -4.745 -7.473 1.00 51.16 80 ASP A N 1
ATOM 613 C CA . ASP A 1 80 ? 21.627 -4.700 -6.469 1.00 51.16 80 ASP A CA 1
ATOM 614 C C . ASP A 1 80 ? 20.257 -5.167 -7.033 1.00 51.16 80 ASP A C 1
ATOM 616 O O . ASP A 1 80 ? 19.358 -5.575 -6.293 1.00 51.16 80 ASP A O 1
ATOM 620 N N . GLY A 1 81 ? 20.049 -5.062 -8.352 1.00 46.28 81 GLY A N 1
ATOM 621 C CA . GLY A 1 81 ? 18.816 -5.465 -9.039 1.00 46.28 81 GLY A CA 1
ATOM 622 C C . GLY A 1 81 ? 18.709 -6.976 -9.269 1.00 46.28 81 GLY A C 1
ATOM 623 O O . GLY A 1 81 ? 17.620 -7.540 -9.157 1.00 46.28 81 GLY A O 1
ATOM 624 N N . GLN A 1 82 ? 19.832 -7.654 -9.524 1.00 43.78 82 GLN A N 1
ATOM 625 C CA . GLN A 1 82 ? 19.880 -9.097 -9.781 1.00 43.78 82 GLN A CA 1
ATOM 626 C C . GLN A 1 82 ? 19.624 -9.949 -8.534 1.00 43.78 82 GLN A C 1
ATOM 628 O O . GLN A 1 82 ? 19.149 -11.074 -8.668 1.00 43.78 82 GLN A O 1
ATOM 633 N N . VAL A 1 83 ? 19.833 -9.416 -7.326 1.00 45.47 83 VAL A N 1
ATOM 634 C CA . VAL A 1 83 ? 19.504 -10.138 -6.084 1.00 45.47 83 VAL A CA 1
ATOM 635 C C . VAL A 1 83 ? 17.988 -10.132 -5.810 1.00 45.47 83 VAL A C 1
ATOM 637 O O . VAL A 1 83 ? 17.498 -10.986 -5.083 1.00 45.47 83 VAL A O 1
ATOM 640 N N . MET A 1 84 ? 17.207 -9.230 -6.423 1.00 50.88 84 MET A N 1
ATOM 641 C CA . MET A 1 84 ? 15.812 -8.956 -6.031 1.00 50.88 84 MET A CA 1
ATOM 642 C C . MET A 1 84 ? 14.845 -8.738 -7.214 1.00 50.88 84 MET A C 1
ATOM 644 O O . MET A 1 84 ? 13.804 -8.103 -7.043 1.00 50.88 84 MET A O 1
ATOM 648 N N . SER A 1 85 ? 15.143 -9.256 -8.411 1.00 47.22 85 SER A N 1
ATOM 649 C CA . SER A 1 85 ? 14.454 -8.921 -9.680 1.00 47.22 85 SER A CA 1
ATOM 650 C C . SER A 1 85 ? 12.945 -9.249 -9.772 1.00 47.22 85 SER A C 1
ATOM 652 O O . SER A 1 85 ? 12.339 -8.982 -10.801 1.00 47.22 85 SER A O 1
ATOM 654 N N . GLY A 1 86 ? 12.305 -9.777 -8.725 1.00 54.69 86 GLY A N 1
ATOM 655 C CA . GLY A 1 86 ? 10.836 -9.874 -8.614 1.00 54.69 86 GLY A CA 1
ATOM 656 C C . GLY A 1 86 ? 10.251 -9.257 -7.335 1.00 54.69 86 GLY A C 1
ATOM 657 O O . GLY A 1 86 ? 9.035 -9.217 -7.165 1.00 54.69 86 GLY A O 1
ATOM 658 N N . SER A 1 87 ? 11.102 -8.779 -6.422 1.00 66.88 87 SER A N 1
ATOM 659 C CA . SER A 1 87 ? 10.692 -8.233 -5.123 1.00 66.88 87 SER A CA 1
ATOM 660 C C . SER A 1 87 ? 10.206 -6.786 -5.243 1.00 66.88 87 SER A C 1
ATOM 662 O O . SER A 1 87 ? 9.180 -6.437 -4.671 1.00 66.88 87 SER A O 1
ATOM 664 N N . TRP A 1 88 ? 10.873 -5.954 -6.054 1.00 74.19 88 TRP A N 1
ATOM 665 C CA . TRP A 1 88 ? 10.553 -4.522 -6.180 1.00 74.19 88 TRP A CA 1
ATOM 666 C C . TRP A 1 88 ? 9.226 -4.265 -6.900 1.00 74.19 88 TRP A C 1
ATOM 668 O O . TRP A 1 88 ? 8.406 -3.489 -6.418 1.00 74.19 88 TRP A O 1
ATOM 678 N N . GLU A 1 89 ? 8.980 -4.942 -8.025 1.00 77.75 89 GLU A N 1
ATOM 679 C CA . GLU A 1 89 ? 7.707 -4.840 -8.754 1.00 77.75 89 GLU A CA 1
ATOM 680 C C . GLU A 1 89 ? 6.538 -5.305 -7.885 1.00 77.75 89 GLU A C 1
ATOM 682 O O . GLU A 1 89 ? 5.485 -4.671 -7.837 1.00 77.75 89 GLU A O 1
ATOM 687 N N . ARG A 1 90 ? 6.751 -6.379 -7.120 1.00 80.38 90 ARG A N 1
ATOM 688 C CA . ARG A 1 90 ? 5.757 -6.875 -6.177 1.00 80.38 90 ARG A CA 1
ATOM 689 C C . ARG A 1 90 ? 5.558 -5.920 -5.001 1.00 80.38 90 ARG A C 1
ATOM 691 O O . ARG A 1 90 ? 4.419 -5.674 -4.629 1.00 80.38 90 ARG A O 1
ATOM 698 N N . ALA A 1 91 ? 6.617 -5.311 -4.474 1.00 82.81 91 ALA A N 1
ATOM 699 C CA . ALA A 1 91 ? 6.522 -4.285 -3.438 1.00 82.81 91 ALA A CA 1
ATOM 700 C C . ALA A 1 91 ? 5.723 -3.058 -3.912 1.00 82.81 91 ALA A C 1
ATOM 702 O O . ALA A 1 91 ? 4.919 -2.531 -3.147 1.00 82.81 91 ALA A O 1
ATOM 703 N N . LEU A 1 92 ? 5.864 -2.640 -5.177 1.00 86.25 92 LEU A N 1
ATOM 704 C CA . LEU A 1 92 ? 5.056 -1.553 -5.752 1.00 86.25 92 LEU A CA 1
ATOM 705 C C . LEU A 1 92 ? 3.551 -1.858 -5.739 1.00 86.25 92 LEU A C 1
ATOM 707 O O . LEU A 1 92 ? 2.749 -0.936 -5.603 1.00 86.25 92 LEU A O 1
ATOM 711 N N . VAL A 1 93 ? 3.174 -3.131 -5.868 1.00 88.81 93 VAL A N 1
ATOM 712 C CA . VAL A 1 93 ? 1.777 -3.590 -5.816 1.00 88.81 93 VAL A CA 1
ATOM 713 C C . VAL A 1 93 ? 1.304 -3.815 -4.377 1.00 88.81 93 VAL A C 1
ATOM 715 O O . VAL A 1 93 ? 0.143 -3.565 -4.062 1.00 88.81 93 VAL A O 1
ATOM 718 N N . GLU A 1 94 ? 2.184 -4.283 -3.495 1.00 88.44 94 GLU A N 1
ATOM 719 C CA . GLU A 1 94 ? 1.824 -4.770 -2.159 1.00 88.44 94 GLU A CA 1
ATOM 720 C C . GLU A 1 94 ? 1.907 -3.692 -1.073 1.00 88.44 94 GLU A C 1
ATOM 722 O O . GLU A 1 94 ? 1.024 -3.624 -0.220 1.00 88.44 94 GLU A O 1
ATOM 727 N N . LEU A 1 95 ? 2.899 -2.794 -1.121 1.00 89.25 95 LEU A N 1
ATOM 728 C CA . LEU A 1 95 ? 3.033 -1.691 -0.157 1.00 89.25 95 LEU A CA 1
ATOM 729 C C . LEU A 1 95 ? 1.778 -0.800 -0.086 1.00 89.25 95 LEU A C 1
ATOM 731 O O . LEU A 1 95 ? 1.340 -0.513 1.030 1.00 89.25 95 LEU A O 1
ATOM 735 N N . PRO A 1 96 ? 1.123 -0.425 -1.207 1.00 93.19 96 PRO A N 1
ATOM 736 C CA . PRO A 1 96 ? -0.146 0.298 -1.148 1.00 93.19 96 PRO A CA 1
ATOM 737 C C . PRO A 1 96 ? -1.251 -0.459 -0.398 1.00 93.19 96 PRO A C 1
ATOM 739 O O . PRO A 1 96 ? -2.028 0.161 0.325 1.00 93.19 96 PRO A O 1
ATOM 742 N N . LYS A 1 97 ? -1.309 -1.793 -0.518 1.00 91.38 97 LYS A N 1
ATOM 743 C CA . LYS A 1 97 ? -2.317 -2.613 0.175 1.00 91.38 97 LYS A CA 1
ATOM 744 C C . LYS A 1 97 ? -2.111 -2.576 1.685 1.00 91.38 97 LYS A C 1
ATOM 746 O O . LYS A 1 97 ? -3.081 -2.441 2.424 1.00 91.38 97 LYS A O 1
ATOM 751 N N . TYR A 1 98 ? -0.862 -2.647 2.143 1.00 89.44 98 TYR A N 1
ATOM 752 C CA . TYR A 1 98 ? -0.548 -2.516 3.565 1.00 89.44 98 TYR A CA 1
ATOM 753 C C . TYR A 1 98 ? -0.881 -1.126 4.100 1.00 89.44 98 TYR A C 1
ATOM 755 O O . TYR A 1 98 ? -1.516 -1.025 5.145 1.00 89.44 98 TYR A O 1
ATOM 763 N N . ILE A 1 99 ? -0.529 -0.064 3.368 1.00 92.38 99 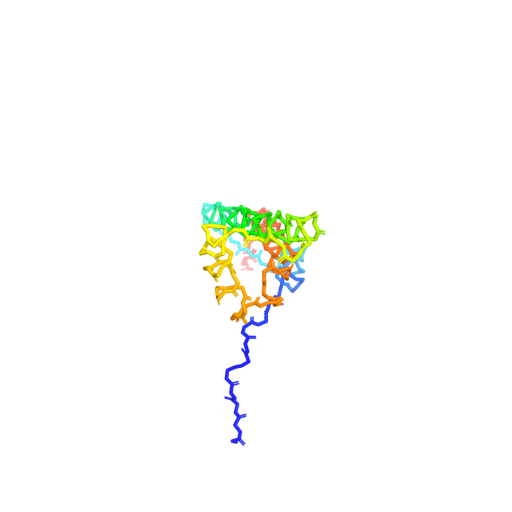ILE A N 1
ATOM 764 C CA . ILE A 1 99 ? -0.870 1.315 3.748 1.00 92.38 99 ILE A CA 1
ATOM 765 C C . ILE A 1 99 ? -2.383 1.453 3.957 1.00 92.38 99 ILE A C 1
ATOM 767 O O . ILE A 1 99 ? -2.825 1.937 5.000 1.00 92.38 99 ILE A O 1
ATOM 771 N N . GLU A 1 100 ? -3.1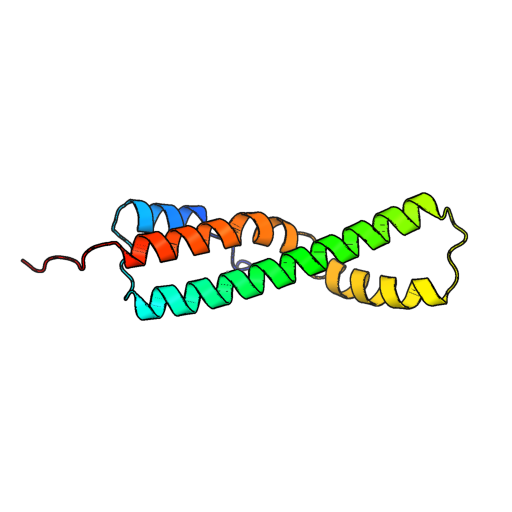86 0.977 3.005 1.00 95.44 100 GLU A N 1
ATOM 772 C CA . GLU A 1 100 ? -4.644 1.020 3.127 1.00 95.44 100 GLU A CA 1
ATOM 773 C C . GLU A 1 100 ? -5.169 0.143 4.266 1.00 95.44 100 GLU A C 1
ATOM 775 O O . GLU A 1 100 ? -6.070 0.557 4.998 1.00 95.44 100 GLU A O 1
ATOM 780 N N . ALA A 1 101 ? -4.575 -1.031 4.482 1.00 91.81 101 ALA A N 1
ATOM 781 C CA . ALA A 1 101 ? -4.955 -1.905 5.581 1.00 91.81 101 ALA A CA 1
ATOM 782 C C . ALA A 1 101 ? -4.725 -1.249 6.951 1.00 91.81 101 ALA A C 1
ATOM 784 O O . ALA A 1 101 ? -5.626 -1.263 7.786 1.00 91.81 101 ALA A O 1
ATOM 785 N N . PHE A 1 102 ? -3.570 -0.615 7.175 1.00 90.06 102 PHE A N 1
ATOM 786 C CA . PHE A 1 102 ? -3.286 0.088 8.432 1.00 90.06 102 PHE A CA 1
ATOM 787 C C . PHE A 1 102 ? -4.164 1.331 8.610 1.00 90.06 102 PHE A C 1
ATOM 789 O O . PHE A 1 102 ? -4.663 1.576 9.709 1.00 90.06 102 PHE A O 1
ATOM 796 N N . ARG A 1 103 ? -4.449 2.070 7.529 1.00 93.56 103 ARG A N 1
ATOM 797 C CA . ARG A 1 103 ? -5.415 3.181 7.558 1.00 93.56 103 ARG A CA 1
ATOM 798 C C . ARG A 1 103 ? -6.818 2.711 7.944 1.00 93.56 103 ARG A C 1
ATOM 800 O O . ARG A 1 103 ? -7.513 3.419 8.667 1.00 93.56 103 ARG A O 1
ATOM 807 N N . LEU A 1 104 ? -7.258 1.549 7.457 1.00 92.12 104 LEU A N 1
ATOM 808 C CA . LEU A 1 104 ? -8.541 0.947 7.834 1.00 92.12 104 LEU A CA 1
ATOM 809 C C . LEU A 1 104 ? -8.530 0.447 9.279 1.00 92.12 104 LEU A C 1
ATOM 811 O O . LEU A 1 104 ? -9.461 0.746 10.019 1.00 92.12 104 LEU A O 1
ATOM 815 N N . ALA A 1 105 ? -7.466 -0.237 9.695 1.00 89.75 105 ALA A N 1
ATOM 816 C CA . ALA A 1 105 ? -7.332 -0.770 11.045 1.00 89.75 105 ALA A CA 1
ATOM 817 C C . ALA A 1 105 ? -7.374 0.316 12.128 1.00 89.75 105 ALA A C 1
ATOM 819 O O . ALA A 1 105 ? -8.002 0.108 13.160 1.00 89.75 105 ALA A O 1
ATOM 820 N N . ALA A 1 106 ? -6.795 1.491 11.859 1.00 91.25 106 ALA A N 1
ATOM 821 C CA . ALA A 1 106 ? -6.853 2.658 12.745 1.00 91.25 106 ALA A CA 1
ATOM 822 C C . ALA A 1 106 ? -8.273 3.209 12.961 1.00 91.25 106 ALA A C 1
ATOM 824 O O . ALA A 1 106 ? -8.529 3.935 13.918 1.00 91.25 106 ALA A O 1
ATOM 825 N N . ARG A 1 107 ? -9.192 2.923 12.031 1.00 90.81 107 ARG A N 1
ATOM 826 C CA . ARG A 1 107 ? -10.591 3.374 12.075 1.00 90.81 107 ARG A CA 1
ATOM 827 C C . ARG A 1 107 ? -11.520 2.331 12.688 1.00 90.81 107 ARG A C 1
ATOM 829 O O . ARG A 1 107 ? -12.684 2.642 12.941 1.00 90.81 107 ARG A O 1
ATOM 836 N N . ASN A 1 108 ? -11.037 1.108 12.892 1.00 86.94 108 ASN A N 1
ATOM 837 C CA . ASN A 1 108 ? -11.846 0.038 13.442 1.00 86.94 108 ASN A CA 1
ATOM 838 C C . ASN A 1 108 ? -12.005 0.247 14.953 1.00 86.94 108 ASN A C 1
ATOM 840 O O . ASN A 1 108 ? -11.015 0.488 15.644 1.00 86.94 108 ASN A O 1
ATOM 844 N N . PRO A 1 109 ? -13.236 0.171 15.484 1.00 74.75 109 PRO A N 1
ATOM 845 C CA . PRO A 1 109 ? -13.439 0.266 16.919 1.00 74.75 109 PRO A CA 1
ATOM 846 C C . PRO A 1 109 ? -12.761 -0.924 17.615 1.00 74.75 109 PRO A C 1
ATOM 848 O O . PRO A 1 109 ? -12.761 -2.028 17.057 1.00 74.75 109 PRO A O 1
ATOM 851 N N . PRO A 1 110 ? -12.222 -0.736 18.832 1.00 70.94 110 PRO A N 1
ATOM 852 C CA . PRO A 1 110 ? -11.708 -1.852 19.610 1.00 70.94 110 PRO A CA 1
ATOM 853 C C . PRO A 1 110 ? -12.810 -2.899 19.826 1.00 70.94 110 PRO A C 1
ATOM 855 O O . PRO A 1 110 ? -13.994 -2.534 19.894 1.00 70.94 110 PRO A O 1
ATOM 858 N N . PRO A 1 111 ? -12.455 -4.197 19.916 1.00 63.25 111 PRO A N 1
ATOM 859 C CA . PRO A 1 111 ? -13.424 -5.241 20.214 1.00 63.25 111 PRO A CA 1
ATOM 860 C C . PRO A 1 111 ? -14.199 -4.854 21.474 1.00 63.25 111 PRO A C 1
ATOM 862 O O . PRO A 1 111 ? -13.602 -4.556 22.506 1.00 63.25 111 PRO A O 1
ATOM 865 N N . ARG A 1 112 ? -15.533 -4.819 21.389 1.00 59.62 112 ARG A N 1
ATOM 866 C CA . ARG A 1 112 ? -16.360 -4.660 22.586 1.00 59.62 112 ARG A CA 1
ATOM 867 C C . ARG A 1 112 ? -16.259 -5.960 23.376 1.00 59.62 112 ARG A C 1
ATOM 869 O O . ARG A 1 112 ? -16.753 -6.983 22.905 1.00 59.62 112 ARG A O 1
ATOM 876 N N . GLU A 1 113 ? -15.588 -5.924 24.522 1.00 54.22 113 GLU A N 1
ATOM 877 C CA . GLU A 1 113 ? -15.649 -7.019 25.491 1.00 54.22 113 GLU A CA 1
ATOM 878 C C . GLU A 1 113 ? -17.103 -7.168 25.994 1.00 54.22 113 GLU A C 1
ATOM 880 O O . GLU A 1 113 ? -17.784 -6.146 26.152 1.00 54.22 113 GLU A O 1
ATOM 885 N N . PRO A 1 114 ? -17.614 -8.406 26.144 1.00 60.50 114 PRO A N 1
ATOM 886 C CA . PRO A 1 114 ? -18.975 -8.677 26.608 1.00 60.50 114 PRO A CA 1
ATOM 887 C C . PRO A 1 114 ? -19.194 -8.364 28.093 1.00 60.50 114 PRO A C 1
ATOM 889 O O . PRO A 1 114 ? -18.239 -8.511 28.888 1.00 60.50 114 PRO A O 1
#